Protein AF-A0A1V9FPE6-F1 (afdb_monomer_lite)

Secondary structure (DSSP, 8-state):
-HHHHHHHHTTGGGGTS-TTTHHHHHHHHHHHHHHHH---HHHHHHHHHHHHHTSSSP---SHHHHHHHHHHGGGGGSHHHHHHHHHHHHHHHHSS----HHHHHHHHHHHHHT---HHHHHHHHS-------

Radius of gyration: 18.11 Å; chains: 1; bounding box: 48×35×45 Å

Structure (mmCIF, N/CA/C/O backbone):
data_AF-A0A1V9FPE6-F1
#
_entry.id   AF-A0A1V9FPE6-F1
#
loop_
_atom_site.group_PDB
_atom_site.id
_atom_site.type_symbol
_atom_site.label_atom_id
_atom_site.label_alt_id
_atom_site.label_comp_id
_atom_site.label_asym_id
_atom_site.label_entity_id
_atom_site.label_seq_id
_atom_site.pdbx_PDB_ins_code
_atom_site.Cartn_x
_atom_site.Cartn_y
_atom_site.Cartn_z
_atom_site.occupancy
_atom_site.B_iso_or_equiv
_atom_site.auth_seq_id
_atom_site.auth_comp_id
_atom_site.auth_asym_id
_atom_site.auth_atom_id
_atom_site.pdbx_PDB_model_num
ATOM 1 N N . MET A 1 1 ? -15.179 -2.526 4.597 1.00 80.44 1 MET A N 1
ATOM 2 C CA . MET A 1 1 ? -15.041 -1.153 4.047 1.00 80.44 1 MET A CA 1
ATOM 3 C C . MET A 1 1 ? -13.571 -0.741 4.001 1.00 80.44 1 MET A C 1
ATOM 5 O O . MET A 1 1 ? -13.156 -0.101 3.042 1.00 80.44 1 MET A O 1
ATOM 9 N N . GLU A 1 2 ? -12.811 -1.167 5.003 1.00 89.69 2 GLU A N 1
ATOM 10 C CA . GLU A 1 2 ? -11.354 -1.155 5.179 1.00 89.69 2 GLU A CA 1
ATOM 11 C C . GLU A 1 2 ? -10.552 -1.155 3.867 1.00 89.69 2 GLU A C 1
ATOM 13 O O . GLU A 1 2 ? -9.881 -0.171 3.566 1.00 89.69 2 GLU A O 1
ATOM 18 N N . ILE A 1 3 ? -10.693 -2.201 3.036 1.00 91.81 3 ILE A N 1
ATOM 19 C CA . ILE A 1 3 ? -9.919 -2.352 1.787 1.00 91.81 3 ILE A CA 1
ATOM 20 C C . ILE A 1 3 ? -10.118 -1.170 0.838 1.00 91.81 3 ILE A C 1
ATOM 22 O O . ILE A 1 3 ? -9.166 -0.722 0.206 1.00 91.81 3 ILE A O 1
ATOM 26 N N . PHE A 1 4 ? -11.343 -0.653 0.718 1.00 94.44 4 PHE A N 1
ATOM 27 C CA . PHE A 1 4 ? -11.591 0.484 -0.164 1.00 94.44 4 PHE A CA 1
ATOM 28 C C . PHE A 1 4 ? -10.839 1.710 0.333 1.00 94.44 4 PHE A C 1
ATOM 30 O O . PHE A 1 4 ? -10.182 2.373 -0.460 1.00 94.44 4 PHE A O 1
ATOM 37 N N . ILE A 1 5 ? -10.900 1.988 1.636 1.00 94.75 5 ILE A N 1
ATOM 38 C CA . ILE A 1 5 ? -10.205 3.133 2.222 1.00 94.75 5 ILE A CA 1
ATOM 39 C C . ILE A 1 5 ? -8.693 2.964 2.041 1.00 94.75 5 ILE A C 1
ATOM 41 O O . ILE A 1 5 ? -8.049 3.873 1.526 1.00 94.75 5 ILE A O 1
ATOM 45 N N . ALA A 1 6 ? -8.140 1.789 2.347 1.00 95.69 6 ALA A N 1
ATOM 46 C CA . ALA A 1 6 ? -6.729 1.500 2.104 1.00 95.69 6 ALA A CA 1
ATOM 47 C C . ALA A 1 6 ? -6.341 1.738 0.632 1.00 95.69 6 ALA A C 1
ATOM 49 O O . ALA A 1 6 ? -5.379 2.451 0.356 1.00 95.69 6 ALA A O 1
ATOM 50 N N . ALA A 1 7 ? -7.143 1.252 -0.321 1.00 94.38 7 ALA A N 1
ATOM 51 C CA . ALA A 1 7 ? -6.906 1.454 -1.750 1.00 94.38 7 ALA A CA 1
ATOM 52 C C . ALA A 1 7 ? -6.915 2.935 -2.162 1.00 94.38 7 ALA A C 1
ATOM 54 O O . ALA A 1 7 ? -6.090 3.340 -2.978 1.00 94.38 7 ALA A O 1
ATOM 55 N N . TRP A 1 8 ? -7.795 3.758 -1.584 1.00 94.75 8 TRP A N 1
ATOM 56 C CA . TRP A 1 8 ? -7.814 5.203 -1.840 1.00 94.75 8 TRP A CA 1
ATOM 57 C C . TRP A 1 8 ? -6.568 5.919 -1.309 1.00 94.75 8 TRP A C 1
ATOM 59 O O . TRP A 1 8 ? -6.139 6.897 -1.919 1.00 94.75 8 TRP A O 1
ATOM 69 N N . PHE A 1 9 ? -6.007 5.465 -0.183 1.00 95.50 9 PHE A N 1
ATOM 70 C CA . PHE A 1 9 ? -4.965 6.203 0.534 1.00 95.50 9 PHE A CA 1
ATOM 71 C C . PHE A 1 9 ? -3.538 5.675 0.350 1.00 95.50 9 PHE A C 1
ATOM 73 O O . PHE A 1 9 ? -2.616 6.467 0.550 1.00 95.50 9 PHE A O 1
ATOM 80 N N . HIS A 1 10 ? -3.329 4.416 -0.055 1.00 93.81 10 HIS A N 1
ATOM 81 C CA . HIS A 1 10 ? -1.996 3.792 -0.041 1.00 93.81 10 HIS A CA 1
ATOM 82 C C . HIS A 1 10 ? -0.918 4.583 -0.808 1.00 93.81 10 HIS A C 1
ATOM 84 O O . HIS A 1 10 ? 0.174 4.788 -0.286 1.00 93.81 10 HIS A O 1
ATOM 90 N N . ASP A 1 11 ? -1.264 5.143 -1.972 1.00 93.69 11 ASP A N 1
ATOM 91 C CA . ASP A 1 11 ? -0.347 5.928 -2.811 1.00 93.69 11 ASP A CA 1
ATOM 92 C C . ASP A 1 11 ? -0.365 7.442 -2.535 1.00 93.69 11 ASP A C 1
ATOM 94 O O . ASP A 1 11 ? 0.433 8.198 -3.093 1.00 93.69 11 ASP A O 1
ATOM 98 N N . THR A 1 12 ? -1.252 7.940 -1.668 1.00 94.88 12 THR A N 1
ATOM 99 C CA . THR A 1 12 ? -1.401 9.397 -1.458 1.00 94.88 12 THR A CA 1
ATOM 100 C C . THR A 1 12 ? -0.147 10.056 -0.883 1.00 94.88 12 THR A C 1
ATOM 102 O O . THR A 1 12 ? 0.092 11.245 -1.111 1.00 94.88 12 THR A O 1
ATOM 105 N N . GLY A 1 13 ? 0.699 9.290 -0.191 1.00 92.69 13 GLY A N 1
ATOM 106 C CA . GLY A 1 13 ? 1.952 9.792 0.355 1.00 92.69 13 GLY A CA 1
ATOM 107 C C . GLY A 1 13 ? 3.006 10.158 -0.690 1.00 92.69 13 GLY A C 1
ATOM 108 O O . GLY A 1 13 ? 3.898 10.942 -0.367 1.00 92.69 13 GLY A O 1
ATOM 109 N N . TYR A 1 14 ? 2.885 9.709 -1.948 1.00 93.38 14 TYR A N 1
ATOM 110 C CA . TYR A 1 14 ? 3.795 10.118 -3.031 1.00 93.38 14 TYR A CA 1
ATOM 111 C C . TYR A 1 14 ? 3.782 11.630 -3.281 1.00 93.38 14 TYR A C 1
ATOM 113 O O . TYR A 1 14 ? 4.744 12.184 -3.807 1.00 93.38 14 TYR A O 1
ATOM 121 N N . LEU A 1 15 ? 2.703 12.314 -2.888 1.00 92.38 15 LEU A N 1
ATOM 122 C CA . LEU A 1 15 ? 2.591 13.767 -3.001 1.00 92.38 15 LEU A CA 1
ATOM 123 C C . LEU A 1 15 ? 3.524 14.517 -2.038 1.00 92.38 15 LEU A C 1
ATOM 125 O O . LEU A 1 15 ? 3.807 15.693 -2.259 1.00 92.38 15 LEU A O 1
ATOM 129 N N . PHE A 1 16 ? 3.983 13.862 -0.968 1.00 92.38 16 PHE A N 1
ATOM 130 C CA . PHE A 1 16 ? 4.683 14.519 0.139 1.00 92.38 16 PHE A CA 1
ATOM 131 C C . PHE A 1 16 ? 5.981 13.822 0.561 1.00 92.38 16 PHE A C 1
ATOM 133 O O . PHE A 1 16 ? 6.776 14.424 1.280 1.00 92.38 16 PHE A O 1
ATOM 140 N N . ALA A 1 17 ? 6.203 12.578 0.137 1.00 91.62 17 ALA A N 1
ATOM 141 C CA . ALA A 1 17 ? 7.349 11.769 0.522 1.00 91.62 17 ALA A CA 1
ATOM 142 C C . ALA A 1 17 ? 7.954 11.030 -0.679 1.00 91.62 17 ALA A C 1
ATOM 144 O O . ALA A 1 17 ? 7.336 10.868 -1.732 1.00 91.62 17 ALA A O 1
ATOM 145 N N . GLY A 1 18 ? 9.201 10.584 -0.518 1.00 87.88 18 GLY A N 1
ATOM 146 C CA . GLY A 1 18 ? 9.882 9.768 -1.518 1.00 87.88 18 GLY A CA 1
ATOM 147 C C . GLY A 1 18 ? 9.349 8.333 -1.570 1.00 87.88 18 GLY A C 1
ATOM 148 O O . GLY A 1 18 ? 8.645 7.872 -0.674 1.00 87.88 18 GLY A O 1
ATOM 149 N N . ARG A 1 1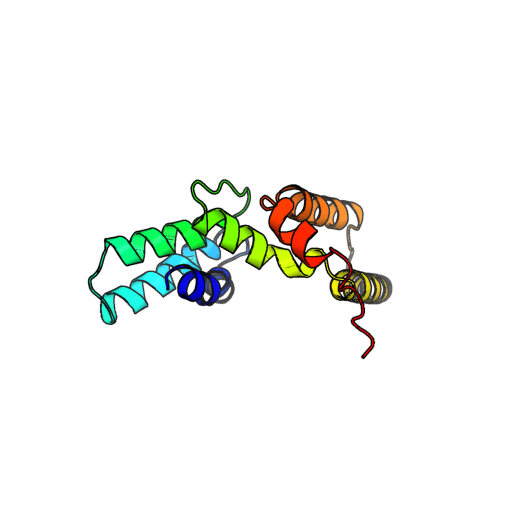9 ? 9.778 7.582 -2.591 1.00 82.31 19 ARG A N 1
ATOM 150 C CA . ARG A 1 19 ? 9.361 6.190 -2.856 1.00 82.31 19 ARG A CA 1
ATOM 151 C C . ARG A 1 19 ? 9.454 5.236 -1.656 1.00 82.31 19 ARG A C 1
ATOM 153 O O . ARG A 1 19 ? 8.743 4.250 -1.636 1.00 82.31 19 ARG A O 1
ATOM 160 N N . TYR A 1 20 ? 10.317 5.473 -0.675 1.00 84.81 20 TYR A N 1
ATOM 161 C CA . TYR A 1 20 ? 10.478 4.553 0.462 1.00 84.81 20 TYR A CA 1
ATOM 162 C C . TYR A 1 20 ? 9.600 4.879 1.675 1.00 84.81 20 TYR A C 1
ATOM 164 O O . TYR A 1 20 ? 9.552 4.078 2.608 1.00 84.81 20 TYR A O 1
ATOM 172 N N . GLU A 1 21 ? 8.967 6.051 1.690 1.00 90.31 21 GLU A N 1
ATOM 173 C CA . GLU A 1 21 ? 8.215 6.569 2.841 1.00 90.31 21 GLU A CA 1
ATOM 174 C C . GLU A 1 21 ? 6.773 6.953 2.479 1.00 90.31 21 GLU A C 1
ATOM 176 O O . GLU A 1 21 ? 6.026 7.446 3.324 1.00 90.31 21 GLU A O 1
ATOM 181 N N . HIS A 1 22 ? 6.369 6.748 1.224 1.00 92.50 22 HIS A N 1
ATOM 182 C CA . HIS A 1 22 ? 5.049 7.145 0.750 1.00 92.50 22 HIS A CA 1
ATOM 183 C C . HIS A 1 22 ? 3.924 6.351 1.424 1.00 92.50 22 HIS A C 1
ATOM 185 O O . HIS A 1 22 ? 2.888 6.936 1.714 1.00 92.50 22 HIS A O 1
ATOM 191 N N . GLU A 1 23 ? 4.127 5.082 1.773 1.00 93.19 23 GLU A N 1
ATOM 192 C CA . GLU A 1 23 ? 3.114 4.297 2.480 1.00 93.19 23 GLU A CA 1
ATOM 193 C C . GLU A 1 23 ? 2.917 4.822 3.909 1.00 93.19 23 GLU A C 1
ATOM 195 O O . GLU A 1 23 ? 1.784 5.075 4.317 1.00 93.19 23 GLU A O 1
ATOM 200 N N . GLN A 1 24 ? 4.011 5.106 4.638 1.00 95.25 24 GLN A N 1
ATOM 201 C CA . GLN A 1 24 ? 3.940 5.772 5.950 1.00 95.25 24 GLN A CA 1
ATOM 202 C C . GLN A 1 24 ? 3.185 7.092 5.848 1.00 95.25 24 GLN A C 1
ATOM 204 O O . GLN A 1 24 ? 2.310 7.391 6.660 1.00 95.25 24 GLN A O 1
ATOM 209 N N . LYS A 1 25 ? 3.508 7.887 4.826 1.00 96.12 25 LYS A N 1
ATOM 210 C CA . LYS A 1 25 ? 2.887 9.191 4.663 1.00 96.12 25 LYS A CA 1
ATOM 211 C C . LYS A 1 25 ? 1.410 9.086 4.275 1.00 96.12 25 LYS A C 1
ATOM 213 O O . LYS A 1 25 ? 0.610 9.901 4.729 1.00 96.12 25 LYS A O 1
ATOM 218 N N . GLY A 1 26 ? 1.037 8.072 3.496 1.00 96.00 26 GLY A N 1
ATOM 219 C CA . GLY A 1 26 ? -0.353 7.739 3.187 1.00 96.00 26 GLY A CA 1
ATOM 220 C C . GLY A 1 26 ? -1.148 7.363 4.439 1.00 96.00 26 GLY A C 1
ATOM 221 O O . GLY A 1 26 ? -2.259 7.862 4.627 1.00 96.00 26 GLY A O 1
ATOM 222 N N . VAL A 1 27 ? -0.555 6.574 5.342 1.00 96.81 27 VAL A N 1
ATOM 223 C CA . VAL A 1 27 ? -1.140 6.257 6.657 1.00 96.81 27 VAL A CA 1
ATOM 224 C C . VAL A 1 27 ? -1.360 7.519 7.483 1.00 96.81 27 VAL A C 1
ATOM 226 O O . VAL A 1 27 ? -2.457 7.708 8.001 1.00 96.81 27 VAL A O 1
ATOM 229 N N . GLU A 1 28 ? -0.367 8.407 7.587 1.00 96.31 28 GLU A N 1
ATOM 230 C CA . GLU A 1 28 ? -0.509 9.661 8.342 1.00 96.31 28 GLU A CA 1
ATOM 231 C C . GLU A 1 28 ? -1.706 10.486 7.844 1.00 96.31 28 GLU A C 1
ATOM 233 O O . GLU A 1 28 ? -2.557 10.897 8.636 1.00 96.31 28 GLU A O 1
ATOM 238 N N . ILE A 1 29 ? -1.816 10.666 6.523 1.00 95.69 29 ILE A N 1
ATOM 239 C CA . ILE A 1 29 ? -2.914 11.407 5.884 1.00 95.69 29 ILE A CA 1
ATOM 240 C C . ILE A 1 29 ? -4.264 10.730 6.162 1.00 95.69 29 ILE A C 1
ATOM 242 O O . ILE A 1 29 ? -5.241 11.399 6.513 1.00 95.69 29 ILE A O 1
ATOM 246 N N . MET A 1 30 ? -4.319 9.404 6.024 1.00 96.31 30 MET A N 1
ATOM 247 C CA . MET A 1 30 ? -5.512 8.602 6.281 1.00 96.31 30 MET A CA 1
ATOM 248 C C . MET A 1 30 ? -5.966 8.733 7.741 1.00 96.31 30 MET A C 1
ATOM 250 O O . MET A 1 30 ? -7.133 9.052 7.985 1.00 96.31 30 MET A O 1
ATOM 254 N N . ARG A 1 31 ? -5.052 8.578 8.711 1.00 95.62 31 ARG A N 1
ATOM 255 C CA . ARG A 1 31 ? -5.356 8.691 10.147 1.00 95.62 31 ARG A CA 1
ATOM 256 C C . ARG A 1 31 ? -5.873 10.079 10.500 1.00 95.62 31 ARG A C 1
ATOM 258 O O . ARG A 1 31 ? -6.891 10.197 11.179 1.00 95.62 31 ARG A O 1
ATOM 265 N N . GLU A 1 32 ? -5.214 11.136 10.024 1.00 94.62 32 GLU A N 1
ATOM 266 C CA . GLU A 1 32 ? -5.635 12.518 10.285 1.00 94.62 32 GLU A CA 1
ATOM 267 C C . GLU A 1 32 ? -7.058 12.816 9.796 1.00 94.62 32 GLU A C 1
ATOM 269 O O . GLU A 1 32 ? -7.772 13.621 10.407 1.00 94.62 32 GLU A O 1
ATOM 274 N N . LEU A 1 33 ? -7.471 12.194 8.690 1.00 94.31 33 LEU A N 1
ATOM 275 C CA . LEU A 1 33 ? -8.806 12.345 8.126 1.00 94.31 33 LEU A CA 1
ATOM 276 C C . LEU A 1 33 ? -9.827 11.465 8.852 1.00 94.31 33 LEU A C 1
ATOM 278 O O . LEU A 1 33 ? -10.882 11.966 9.250 1.00 94.31 33 LEU A O 1
ATOM 282 N N . LEU A 1 34 ? -9.519 10.185 9.072 1.00 93.31 34 LEU A N 1
ATOM 283 C CA . LEU A 1 34 ? -10.449 9.260 9.712 1.00 93.31 34 LEU A CA 1
ATOM 284 C C . LEU A 1 34 ? -10.722 9.631 11.162 1.00 93.31 34 LEU A C 1
ATOM 286 O O . LEU A 1 34 ? -11.889 9.645 11.514 1.00 93.31 34 LEU A O 1
ATOM 290 N N . ILE A 1 35 ? -9.730 10.055 11.955 1.00 93.81 35 ILE A N 1
ATOM 291 C CA . ILE A 1 35 ? -9.938 10.489 13.354 1.00 93.81 35 ILE A CA 1
ATOM 292 C C . ILE A 1 35 ? -10.985 11.618 13.463 1.00 93.81 35 ILE A C 1
ATOM 294 O O . ILE A 1 35 ? -11.684 11.747 14.473 1.00 93.81 35 ILE A O 1
ATOM 298 N N . LYS A 1 36 ? -11.106 12.459 12.426 1.00 92.62 36 LYS A N 1
ATOM 299 C CA . LYS A 1 36 ? -12.095 13.550 12.369 1.00 92.62 36 LYS A CA 1
ATOM 300 C C . LYS A 1 36 ? -13.494 13.059 11.988 1.00 92.62 36 LYS A C 1
ATOM 302 O O . LYS A 1 36 ? -14.470 13.698 12.375 1.00 92.62 36 LYS A O 1
ATOM 307 N N . LEU A 1 37 ? -13.595 11.965 11.233 1.00 91.56 37 LEU A N 1
ATOM 308 C CA . LEU A 1 37 ? -14.857 11.397 10.745 1.00 91.56 37 LEU A CA 1
ATOM 309 C C . LEU A 1 37 ? -15.416 10.315 11.676 1.00 91.56 37 LEU A C 1
ATOM 311 O O . LEU A 1 37 ? -16.621 10.247 11.902 1.00 91.56 37 LEU A O 1
ATOM 315 N N . THR A 1 38 ? -14.536 9.478 12.211 1.0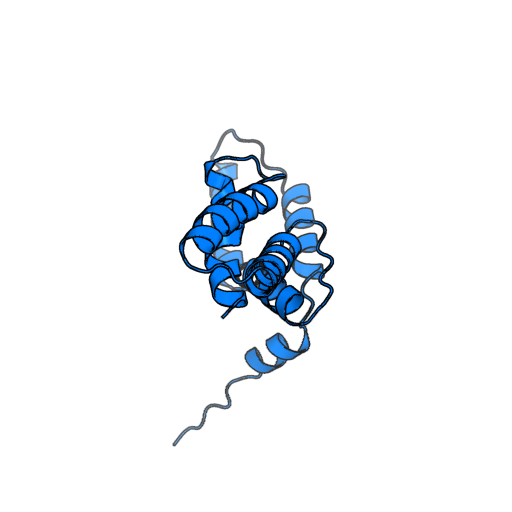0 84.19 38 THR A N 1
ATOM 316 C CA . THR A 1 38 ? -14.817 8.345 13.084 1.00 84.19 38 THR A CA 1
ATOM 317 C C . THR A 1 38 ? -13.781 8.299 14.207 1.00 84.19 38 THR A C 1
ATOM 319 O O . THR A 1 38 ? -12.612 8.618 14.020 1.00 84.19 38 THR A O 1
ATOM 322 N N . ARG A 1 39 ? -14.208 7.925 15.412 1.00 84.00 39 ARG A N 1
ATOM 323 C CA . ARG A 1 39 ? -13.310 7.723 16.565 1.00 84.00 39 ARG A CA 1
ATOM 324 C C . ARG A 1 39 ? -13.072 6.242 16.853 1.00 84.00 39 ARG A C 1
ATOM 326 O O . ARG A 1 39 ? -12.678 5.893 17.960 1.00 84.00 39 ARG A O 1
ATOM 333 N N . ASP A 1 40 ? -13.360 5.394 15.874 1.00 93.25 40 ASP A N 1
ATOM 334 C CA . ASP A 1 40 ? -13.119 3.961 15.942 1.00 93.25 40 ASP A CA 1
ATOM 335 C C . ASP A 1 40 ? -11.638 3.677 15.671 1.00 93.25 40 ASP A C 1
ATOM 337 O O . ASP A 1 40 ? -11.184 3.730 14.528 1.00 93.25 40 ASP A O 1
ATOM 341 N N . SER A 1 41 ? -10.873 3.451 16.739 1.00 92.44 41 SER A N 1
ATOM 342 C CA . SER A 1 41 ? -9.441 3.172 16.642 1.00 92.44 41 SER A CA 1
ATOM 343 C C . SER A 1 41 ? -9.150 1.810 16.025 1.00 92.44 41 SER A C 1
ATOM 345 O O . SER A 1 41 ? -8.173 1.697 15.297 1.00 92.44 41 SER A O 1
ATOM 347 N N . GLU A 1 42 ? -9.998 0.806 16.267 1.00 94.12 42 GLU A N 1
ATOM 348 C CA . GLU A 1 42 ? -9.783 -0.549 15.746 1.00 94.12 42 GLU A CA 1
ATOM 349 C C . GLU A 1 42 ? -9.872 -0.550 14.218 1.00 94.12 42 GLU A C 1
ATOM 351 O O . GLU A 1 42 ? -8.987 -1.074 13.544 1.00 94.12 42 GLU A O 1
ATOM 356 N N . LEU A 1 43 ? -10.879 0.139 13.669 1.00 93.50 43 LEU A N 1
ATOM 357 C CA . LEU A 1 43 ? -11.023 0.309 12.224 1.00 93.50 43 LEU A CA 1
ATOM 358 C C . LEU A 1 43 ? -9.825 1.040 11.599 1.00 93.50 43 LEU A C 1
ATOM 360 O O . LEU A 1 43 ? -9.372 0.686 10.512 1.00 93.50 43 LEU A O 1
ATOM 364 N N . ILE A 1 44 ? -9.341 2.100 12.251 1.00 95.31 44 ILE A N 1
ATOM 365 C CA . ILE A 1 44 ? -8.223 2.900 11.734 1.00 95.31 44 ILE A CA 1
ATOM 366 C C . ILE A 1 44 ? -6.939 2.068 11.708 1.00 95.31 44 ILE A C 1
ATOM 368 O O . ILE A 1 44 ? -6.208 2.125 10.719 1.00 95.31 44 ILE A O 1
ATOM 372 N N . ASP A 1 45 ? -6.688 1.295 12.762 1.00 95.44 45 ASP A N 1
ATOM 373 C CA . ASP A 1 45 ? -5.502 0.450 12.867 1.00 95.44 45 ASP A CA 1
ATOM 374 C C . ASP A 1 45 ? -5.542 -0.689 11.824 1.00 95.44 45 ASP A C 1
ATOM 376 O O . ASP A 1 45 ? -4.540 -0.947 11.163 1.00 95.44 45 ASP A O 1
ATOM 380 N N . GLU A 1 46 ? -6.712 -1.284 11.558 1.00 95.19 46 GLU A N 1
ATOM 381 C CA . GLU A 1 46 ? -6.871 -2.298 10.500 1.00 95.19 46 GLU A CA 1
ATOM 382 C C . GLU A 1 46 ? -6.614 -1.729 9.087 1.00 95.19 46 GLU A C 1
ATOM 384 O O . GLU A 1 46 ? -6.000 -2.382 8.237 1.00 95.19 46 GLU A O 1
ATOM 389 N N . ILE A 1 47 ? -7.044 -0.490 8.821 1.00 96.06 47 ILE A N 1
ATOM 390 C CA . ILE A 1 47 ? -6.777 0.197 7.544 1.00 96.06 47 ILE A CA 1
ATOM 391 C C . ILE A 1 47 ? -5.295 0.558 7.417 1.00 96.06 47 ILE A C 1
ATOM 393 O O . ILE A 1 47 ? -4.730 0.437 6.327 1.00 96.06 47 ILE A O 1
ATOM 397 N N . GLU A 1 48 ? -4.666 1.003 8.505 1.00 96.31 48 GLU A N 1
ATOM 398 C CA . GLU A 1 48 ? -3.228 1.263 8.551 1.00 96.31 48 GLU A CA 1
ATOM 399 C C . GLU A 1 48 ? -2.431 0.006 8.212 1.00 96.31 48 GLU A C 1
ATOM 401 O O . GLU A 1 48 ? -1.586 0.065 7.318 1.00 96.31 48 GLU A O 1
ATOM 406 N N . ASP A 1 49 ? -2.741 -1.127 8.844 1.00 96.00 49 ASP A N 1
ATOM 407 C CA . ASP A 1 49 ? -2.082 -2.404 8.562 1.00 96.00 49 ASP A CA 1
ATOM 408 C C . ASP A 1 49 ? -2.233 -2.795 7.081 1.00 96.00 49 ASP A C 1
ATOM 410 O O . ASP A 1 49 ? -1.258 -3.202 6.443 1.00 96.00 49 ASP A O 1
ATOM 414 N N . CYS A 1 50 ? -3.412 -2.578 6.485 1.00 95.75 50 CYS A N 1
ATOM 415 C CA . CYS A 1 50 ? -3.637 -2.816 5.056 1.00 95.75 50 CYS A CA 1
ATOM 416 C C . CYS A 1 50 ? -2.766 -1.928 4.152 1.00 95.75 50 CYS A C 1
ATOM 418 O O . CYS A 1 50 ? -2.198 -2.423 3.180 1.00 95.75 50 CYS A O 1
ATOM 420 N N . ILE A 1 51 ? -2.653 -0.627 4.440 1.00 95.75 51 ILE A N 1
ATOM 421 C CA . ILE A 1 51 ? -1.795 0.282 3.660 1.00 95.75 51 ILE A CA 1
ATOM 422 C C . ILE A 1 51 ? -0.326 -0.108 3.838 1.00 95.75 51 ILE A C 1
ATOM 424 O O . ILE A 1 51 ? 0.429 -0.195 2.877 1.00 95.75 51 ILE A O 1
ATOM 428 N N . MET A 1 52 ? 0.087 -0.388 5.069 1.00 95.31 52 MET A N 1
ATOM 429 C CA . MET A 1 52 ? 1.463 -0.760 5.375 1.00 95.31 52 MET A CA 1
ATOM 430 C C . MET A 1 52 ? 1.869 -2.090 4.739 1.00 95.31 52 MET A C 1
ATOM 432 O O . MET A 1 52 ? 3.044 -2.266 4.413 1.00 95.31 52 MET A O 1
ATOM 436 N N . ALA A 1 53 ? 0.924 -3.002 4.510 1.00 92.88 53 ALA A N 1
ATOM 437 C CA . ALA A 1 53 ? 1.178 -4.259 3.818 1.00 92.88 53 ALA A CA 1
ATOM 438 C C . ALA A 1 53 ? 1.598 -4.075 2.349 1.00 92.88 53 ALA A C 1
ATOM 440 O O . ALA A 1 53 ? 2.312 -4.933 1.826 1.00 92.88 53 ALA A O 1
ATOM 441 N N . THR A 1 54 ? 1.228 -2.966 1.687 1.00 90.44 54 THR A N 1
ATOM 442 C CA . THR A 1 54 ? 1.652 -2.698 0.299 1.00 90.44 54 THR A CA 1
ATOM 443 C C . THR A 1 54 ? 3.119 -2.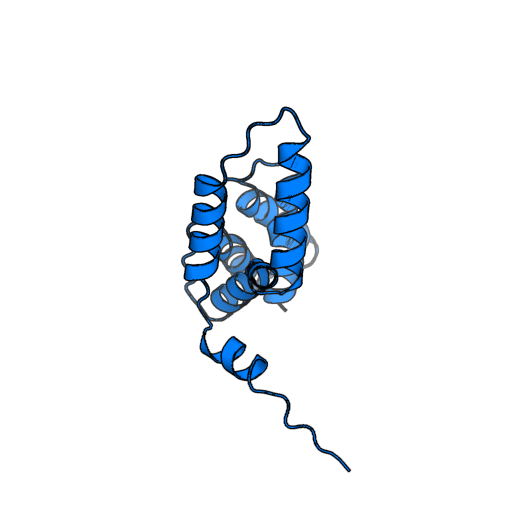278 0.204 1.00 90.44 54 THR A C 1
ATOM 445 O O . THR A 1 54 ? 3.704 -2.352 -0.879 1.00 90.44 54 THR A O 1
ATOM 448 N N . LYS A 1 55 ? 3.738 -1.897 1.331 1.00 90.25 55 LYS A N 1
ATOM 449 C CA . LYS A 1 55 ? 5.142 -1.493 1.391 1.00 90.25 55 LYS A CA 1
ATOM 450 C C . LYS A 1 55 ? 6.081 -2.652 1.069 1.00 90.25 55 LYS A C 1
ATOM 452 O O . LYS A 1 55 ? 5.958 -3.753 1.597 1.00 90.25 55 LYS A O 1
ATOM 457 N N . MET A 1 56 ? 7.098 -2.373 0.257 1.00 84.19 56 MET A N 1
ATOM 458 C CA . MET A 1 56 ? 8.134 -3.351 -0.085 1.00 84.19 56 MET A CA 1
ATOM 459 C C . MET A 1 56 ? 9.222 -3.448 1.004 1.00 84.19 56 MET A C 1
ATOM 461 O O . MET A 1 56 ? 9.734 -2.409 1.437 1.00 84.19 56 MET A O 1
ATOM 465 N N . PRO A 1 57 ? 9.678 -4.659 1.385 1.00 85.56 57 PRO A N 1
ATOM 466 C CA . PRO A 1 57 ? 9.182 -5.979 0.970 1.00 85.56 57 PRO A CA 1
ATOM 467 C C . PRO A 1 57 ? 7.839 -6.334 1.632 1.00 85.56 57 PRO A C 1
ATOM 469 O O . PRO A 1 57 ? 7.676 -6.129 2.835 1.00 85.56 57 PRO A O 1
ATOM 472 N N . ARG A 1 58 ? 6.907 -6.908 0.858 1.00 83.25 58 ARG A N 1
ATOM 473 C CA . ARG A 1 58 ? 5.553 -7.225 1.339 1.00 83.25 58 ARG A CA 1
ATOM 474 C C . ARG A 1 58 ? 5.567 -8.416 2.294 1.00 83.25 58 ARG A C 1
ATOM 476 O O . ARG A 1 58 ? 6.184 -9.442 2.012 1.00 83.25 58 ARG A O 1
ATOM 483 N N . ASN A 1 59 ? 4.855 -8.294 3.410 1.00 83.94 59 ASN A N 1
ATOM 484 C CA . ASN A 1 59 ? 4.678 -9.375 4.383 1.00 83.94 59 ASN A CA 1
ATOM 485 C C . ASN A 1 59 ? 3.268 -9.330 4.998 1.00 83.94 59 ASN A C 1
ATOM 487 O O . ASN A 1 59 ? 3.139 -8.998 6.182 1.00 83.94 59 ASN A O 1
ATOM 491 N N . PRO A 1 60 ? 2.219 -9.604 4.201 1.00 88.44 60 PRO A N 1
ATOM 492 C CA . PRO A 1 60 ? 0.851 -9.542 4.684 1.00 88.44 60 PRO A CA 1
ATOM 493 C C . PRO A 1 60 ? 0.570 -10.660 5.690 1.00 88.44 60 PRO A C 1
ATOM 495 O O . PRO A 1 60 ? 1.056 -11.785 5.555 1.00 88.44 60 PRO A O 1
ATOM 498 N N . LYS A 1 61 ? -0.217 -10.342 6.713 1.00 89.62 61 LYS A N 1
ATOM 499 C CA . LYS A 1 61 ? -0.500 -11.215 7.861 1.00 89.62 61 LYS A CA 1
ATOM 500 C C . LYS A 1 61 ? -1.914 -11.782 7.855 1.00 89.62 61 LYS A C 1
ATOM 502 O O . LYS A 1 61 ? -2.201 -12.711 8.610 1.00 89.62 61 LYS A O 1
ATOM 507 N N . ASN A 1 62 ? -2.805 -11.213 7.049 1.00 88.81 62 ASN A N 1
ATOM 508 C CA . ASN A 1 62 ? -4.204 -11.609 6.966 1.00 88.81 62 ASN A CA 1
ATOM 509 C C . ASN A 1 62 ? -4.741 -11.485 5.529 1.00 88.81 62 ASN A C 1
ATOM 511 O O . ASN A 1 62 ? -4.079 -10.964 4.632 1.00 88.81 62 ASN A O 1
ATOM 515 N N . ILE A 1 63 ? -5.973 -11.955 5.319 1.00 89.44 63 ILE A N 1
ATOM 516 C CA . ILE A 1 63 ? -6.598 -11.990 3.992 1.00 89.44 63 ILE A CA 1
ATOM 517 C C . ILE A 1 63 ? -6.843 -10.596 3.394 1.00 89.44 63 ILE A C 1
ATOM 519 O O . ILE A 1 63 ? -6.803 -10.450 2.177 1.00 89.44 63 ILE A O 1
ATOM 523 N N . LEU A 1 64 ? -7.098 -9.568 4.210 1.00 90.56 64 LEU A N 1
ATOM 524 C CA . LEU A 1 64 ? -7.339 -8.206 3.719 1.00 90.56 64 LEU A CA 1
ATOM 525 C C . LEU A 1 64 ? -6.041 -7.594 3.186 1.00 90.56 64 LEU A C 1
ATOM 527 O O . LEU A 1 64 ? -6.029 -7.037 2.088 1.00 90.56 64 LEU A O 1
ATOM 531 N N . GLU A 1 65 ? -4.949 -7.780 3.928 1.00 92.06 65 GLU A N 1
ATOM 532 C CA . GLU A 1 65 ? -3.595 -7.398 3.529 1.00 92.06 65 GLU A CA 1
ATOM 533 C C . GLU A 1 65 ? -3.153 -8.142 2.252 1.00 92.06 65 GLU A C 1
ATOM 535 O O . GLU A 1 65 ? -2.571 -7.542 1.347 1.00 92.06 65 GLU A O 1
ATOM 540 N N . GLU A 1 66 ? -3.483 -9.432 2.115 1.00 88.81 66 GLU A N 1
ATOM 541 C CA . GLU A 1 66 ? -3.245 -10.177 0.870 1.00 88.81 66 GLU A CA 1
ATOM 542 C C . GLU A 1 66 ? -4.042 -9.598 -0.308 1.00 88.81 66 GLU A C 1
ATOM 544 O O . GLU A 1 66 ? -3.490 -9.414 -1.394 1.00 88.81 66 GLU A O 1
ATOM 549 N N . ILE A 1 67 ? -5.327 -9.276 -0.106 1.00 89.38 67 ILE A N 1
ATOM 550 C CA . ILE A 1 67 ? -6.190 -8.723 -1.159 1.00 89.38 67 ILE A CA 1
ATOM 551 C C . ILE A 1 67 ? -5.660 -7.375 -1.655 1.00 89.38 67 ILE A C 1
ATOM 553 O O . ILE A 1 67 ? -5.627 -7.158 -2.868 1.00 89.38 67 ILE A O 1
ATOM 557 N N . ILE A 1 68 ? -5.260 -6.468 -0.757 1.00 91.12 68 ILE A N 1
ATOM 558 C CA . ILE A 1 68 ? -4.778 -5.140 -1.162 1.00 91.12 68 ILE A CA 1
ATOM 559 C C . ILE A 1 68 ? -3.431 -5.225 -1.894 1.00 91.12 68 ILE A C 1
ATOM 561 O O . ILE A 1 68 ? -3.267 -4.562 -2.915 1.00 91.12 68 ILE A O 1
ATOM 565 N N . CYS A 1 69 ? -2.519 -6.108 -1.471 1.00 89.19 69 CYS A N 1
ATOM 566 C CA . CYS A 1 69 ? -1.256 -6.356 -2.180 1.00 89.19 69 CYS A CA 1
ATOM 567 C C . CYS A 1 69 ? -1.477 -6.894 -3.605 1.00 89.19 69 CYS A C 1
ATOM 569 O O . CYS A 1 69 ? -0.815 -6.480 -4.564 1.00 89.19 69 CYS A O 1
ATOM 571 N N . ASP A 1 70 ? -2.426 -7.819 -3.765 1.00 86.06 70 ASP A N 1
ATOM 572 C CA . ASP A 1 70 ? -2.781 -8.366 -5.077 1.00 86.06 70 ASP A CA 1
ATOM 573 C C . ASP A 1 70 ? -3.493 -7.316 -5.955 1.00 86.06 70 ASP A C 1
ATOM 575 O O . ASP A 1 70 ? -3.312 -7.303 -7.177 1.00 86.06 70 ASP A O 1
ATOM 579 N N . ALA A 1 71 ? -4.284 -6.421 -5.350 1.00 87.31 71 ALA A N 1
ATOM 580 C CA . ALA A 1 71 ? -4.950 -5.322 -6.046 1.00 87.31 71 ALA A CA 1
ATOM 581 C C . ALA A 1 71 ? -3.956 -4.256 -6.540 1.00 87.31 71 ALA A C 1
ATOM 583 O O . ALA A 1 71 ? -4.044 -3.850 -7.700 1.00 87.31 71 ALA A O 1
ATOM 584 N N . ASP A 1 72 ? -2.989 -3.867 -5.706 1.00 88.12 72 ASP A N 1
ATOM 585 C CA . ASP A 1 72 ? -1.897 -2.938 -6.035 1.00 88.12 72 ASP A CA 1
ATOM 586 C C . ASP A 1 72 ? -1.094 -3.430 -7.260 1.00 88.12 72 ASP A C 1
ATOM 588 O O . ASP A 1 72 ? -0.927 -2.744 -8.273 1.00 88.12 72 ASP A O 1
ATOM 592 N N . THR A 1 73 ? -0.721 -4.712 -7.257 1.00 84.50 73 THR A N 1
ATOM 593 C CA . THR A 1 73 ? 0.090 -5.322 -8.328 1.00 84.50 73 THR A CA 1
ATOM 594 C C . THR A 1 73 ? -0.706 -5.841 -9.530 1.00 84.50 73 THR A C 1
ATOM 596 O O . THR A 1 73 ? -0.124 -6.398 -10.470 1.00 84.50 73 THR A O 1
ATOM 599 N N . TYR A 1 74 ? -2.032 -5.661 -9.555 1.00 82.69 74 TYR A N 1
ATOM 600 C CA . TYR A 1 74 ? -2.910 -6.224 -10.588 1.00 82.69 74 TYR A CA 1
ATOM 601 C C . TYR A 1 74 ? -2.471 -5.850 -12.011 1.00 82.69 74 TYR A C 1
ATOM 603 O O . TYR A 1 74 ? -2.437 -6.704 -12.907 1.00 82.69 74 TYR A O 1
ATOM 611 N N . HIS A 1 75 ? -2.112 -4.580 -12.210 1.00 77.75 75 HIS A N 1
ATOM 612 C CA . HIS A 1 75 ? -1.810 -4.001 -13.515 1.00 77.75 75 HIS A CA 1
ATOM 613 C C . HIS A 1 75 ? -0.611 -4.673 -14.203 1.00 77.75 75 HIS A C 1
ATOM 615 O O . HIS A 1 75 ? -0.642 -4.845 -15.423 1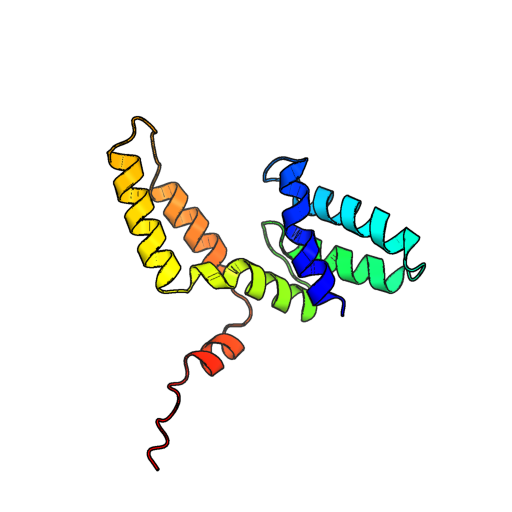.00 77.75 75 HIS A O 1
ATOM 621 N N . LEU A 1 76 ? 0.380 -5.145 -13.437 1.00 77.31 76 LEU A N 1
ATOM 622 C CA . LEU A 1 76 ? 1.600 -5.777 -13.951 1.00 77.31 76 LEU A CA 1
ATOM 623 C C . LEU A 1 76 ? 1.311 -7.032 -14.795 1.00 77.31 76 LEU A C 1
ATOM 625 O O . LEU A 1 76 ? 2.034 -7.350 -15.730 1.00 77.31 76 LEU A O 1
ATOM 629 N N . GLY A 1 77 ? 0.229 -7.760 -14.493 1.00 72.06 77 GLY A N 1
ATOM 630 C CA . GLY A 1 77 ? -0.139 -8.996 -15.200 1.00 72.06 77 GLY A CA 1
ATOM 631 C C . GLY A 1 77 ? -0.999 -8.802 -16.449 1.00 72.0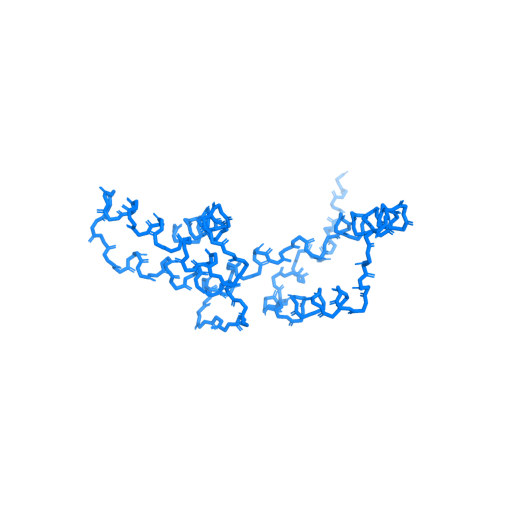6 77 GLY A C 1
ATOM 632 O O . GLY A 1 77 ? -1.534 -9.784 -16.961 1.00 72.06 77 GLY A O 1
ATOM 633 N N . THR A 1 78 ? -1.208 -7.565 -16.898 1.00 79.56 78 THR A N 1
ATOM 634 C CA . THR A 1 78 ? -2.120 -7.255 -18.007 1.00 79.56 78 THR A CA 1
ATOM 635 C C . THR A 1 78 ? -1.380 -7.112 -19.337 1.00 79.56 78 THR A C 1
ATOM 637 O O . THR A 1 78 ? -0.223 -6.698 -19.382 1.00 79.56 78 THR A O 1
ATOM 640 N N . GLU A 1 79 ? -2.067 -7.384 -20.454 1.00 80.75 79 GLU A N 1
ATOM 641 C CA . GLU A 1 79 ? -1.528 -7.096 -21.795 1.00 80.75 79 GLU A CA 1
ATOM 642 C C . GLU A 1 79 ? -1.170 -5.614 -21.958 1.00 80.75 79 GLU A C 1
ATOM 644 O O . GLU A 1 79 ? -0.204 -5.274 -22.638 1.00 80.75 79 GLU A O 1
ATOM 649 N N . HIS A 1 80 ? -1.917 -4.735 -21.284 1.00 83.00 80 HIS A N 1
ATOM 650 C CA . HIS A 1 80 ? -1.664 -3.303 -21.301 1.00 83.00 80 HIS A CA 1
ATOM 651 C C . HIS A 1 80 ? -0.290 -2.956 -20.721 1.00 83.00 80 HIS A C 1
ATOM 653 O O . HIS A 1 80 ? 0.439 -2.191 -21.341 1.00 83.00 80 HIS A O 1
ATOM 659 N N . PHE A 1 81 ? 0.114 -3.574 -19.604 1.00 82.19 81 PHE A N 1
ATOM 660 C CA . PHE A 1 81 ? 1.452 -3.371 -19.043 1.00 82.19 81 PHE A CA 1
ATOM 661 C C . PHE A 1 81 ? 2.549 -3.758 -20.042 1.00 82.19 81 PHE A C 1
ATOM 663 O O . PHE A 1 81 ? 3.459 -2.973 -20.281 1.00 82.19 81 PHE A O 1
ATOM 670 N N . ILE A 1 82 ? 2.409 -4.900 -20.725 1.00 81.38 82 ILE A N 1
ATOM 671 C CA . ILE A 1 82 ? 3.371 -5.344 -21.750 1.00 81.38 82 ILE A CA 1
ATOM 672 C C . ILE A 1 82 ? 3.491 -4.317 -22.887 1.00 81.38 82 ILE A C 1
ATOM 674 O O . ILE A 1 82 ? 4.596 -4.046 -23.362 1.00 81.38 82 ILE A O 1
ATOM 678 N N . ILE A 1 83 ? 2.368 -3.761 -23.344 1.00 85.81 83 ILE A N 1
ATOM 679 C CA . ILE A 1 83 ? 2.345 -2.757 -24.417 1.00 85.81 83 ILE A CA 1
ATOM 680 C C . ILE A 1 83 ? 3.014 -1.461 -23.947 1.00 85.81 83 ILE A C 1
ATOM 682 O O . ILE A 1 83 ? 3.927 -0.973 -24.614 1.00 85.81 83 ILE A O 1
ATOM 686 N N . THR A 1 84 ? 2.616 -0.940 -22.788 1.00 85.31 84 THR A N 1
ATOM 687 C CA . THR A 1 84 ? 3.132 0.323 -22.248 1.00 85.31 84 THR A CA 1
ATOM 688 C C . THR A 1 84 ? 4.621 0.227 -21.912 1.00 85.31 84 THR A C 1
ATOM 690 O O . THR A 1 84 ? 5.383 1.136 -22.229 1.00 85.31 84 THR A O 1
ATOM 693 N N . THR A 1 85 ? 5.089 -0.902 -21.367 1.00 84.75 85 THR A N 1
ATOM 694 C CA . THR A 1 85 ? 6.522 -1.141 -21.138 1.00 84.75 85 THR A CA 1
ATOM 695 C C . THR A 1 85 ? 7.316 -1.120 -22.445 1.00 84.75 85 THR A C 1
ATOM 697 O O . THR A 1 85 ? 8.404 -0.548 -22.482 1.00 84.75 85 THR A O 1
ATOM 700 N N . LYS A 1 86 ? 6.791 -1.697 -23.537 1.00 86.06 86 LYS A N 1
ATOM 701 C CA . LYS A 1 86 ? 7.461 -1.640 -24.849 1.00 86.06 86 LYS A CA 1
ATOM 702 C C . LYS A 1 86 ? 7.567 -0.209 -25.372 1.00 86.06 86 LYS A C 1
ATOM 704 O O . LYS A 1 86 ? 8.644 0.176 -25.813 1.00 86.06 86 LYS A O 1
ATOM 709 N N . GLN A 1 87 ? 6.488 0.568 -25.279 1.00 88.38 87 GLN A N 1
ATOM 710 C CA . GLN A 1 87 ? 6.475 1.978 -25.687 1.00 88.38 87 GLN A CA 1
ATOM 711 C C . GLN A 1 87 ? 7.492 2.793 -24.881 1.00 88.38 87 GLN A C 1
ATOM 713 O O . GLN A 1 87 ? 8.333 3.477 -25.457 1.00 88.38 87 GLN A O 1
ATOM 718 N N . PHE A 1 88 ? 7.518 2.616 -23.560 1.00 86.19 88 PHE A N 1
ATOM 719 C CA . PHE A 1 88 ? 8.498 3.261 -22.687 1.00 86.19 88 PHE A CA 1
ATOM 720 C C . PHE A 1 88 ? 9.952 2.880 -23.037 1.00 86.19 88 PHE A C 1
ATOM 722 O O . PHE A 1 88 ? 10.853 3.722 -23.041 1.00 86.19 88 PHE A O 1
ATOM 729 N N . MET A 1 89 ? 10.209 1.616 -23.391 1.00 84.81 89 MET A N 1
ATOM 730 C CA . MET A 1 89 ? 11.529 1.178 -23.868 1.00 84.81 89 MET A CA 1
ATOM 731 C C . MET A 1 89 ? 11.920 1.804 -25.216 1.00 84.81 89 MET A C 1
ATOM 733 O O . MET A 1 89 ? 13.106 1.971 -25.492 1.00 84.81 89 MET A O 1
ATOM 737 N N . GLU A 1 90 ? 10.961 2.113 -26.086 1.00 86.94 90 GLU A N 1
ATOM 738 C CA . GLU A 1 90 ? 11.221 2.832 -27.338 1.00 86.94 90 GLU A CA 1
ATOM 739 C C . GLU A 1 90 ? 11.514 4.314 -27.079 1.00 86.94 90 GLU A C 1
ATOM 741 O O . GLU A 1 90 ? 12.481 4.845 -27.625 1.00 86.94 90 GLU A O 1
ATOM 746 N N . GLU A 1 91 ? 10.761 4.955 -26.185 1.00 87.25 91 GLU A N 1
ATOM 747 C CA . GLU A 1 91 ? 10.967 6.351 -25.783 1.00 87.25 91 GLU A CA 1
ATOM 748 C C . GLU A 1 91 ? 12.330 6.567 -25.117 1.00 87.25 91 GLU A C 1
ATOM 750 O O . GLU A 1 91 ? 13.062 7.497 -25.460 1.00 87.25 91 GLU A O 1
ATOM 755 N N . THR A 1 92 ? 12.721 5.675 -24.205 1.00 84.00 92 THR A N 1
ATOM 756 C CA . THR A 1 92 ? 14.012 5.768 -23.508 1.00 84.00 92 THR A CA 1
ATOM 757 C C . THR A 1 92 ? 15.203 5.653 -24.456 1.00 84.00 92 THR A C 1
ATOM 759 O O . THR A 1 92 ? 16.171 6.384 -24.269 1.00 84.00 92 THR A O 1
ATOM 762 N N . LYS A 1 93 ? 15.122 4.835 -25.519 1.00 83.38 93 LYS A N 1
ATOM 763 C CA . LYS A 1 93 ? 16.166 4.745 -26.566 1.00 83.38 93 LYS A CA 1
ATOM 764 C C . LYS A 1 93 ? 16.348 6.042 -27.351 1.00 83.38 93 LYS A C 1
ATOM 766 O O . LYS A 1 93 ? 17.429 6.280 -27.883 1.00 83.38 93 LYS A O 1
ATOM 771 N N . LEU A 1 94 ? 15.285 6.834 -27.476 1.00 83.69 94 LEU A N 1
ATOM 772 C CA . LEU A 1 94 ? 15.306 8.132 -28.152 1.00 83.69 94 LEU A CA 1
ATOM 773 C C . LEU A 1 94 ? 15.753 9.260 -27.213 1.00 83.69 94 LEU A C 1
ATOM 775 O O . LEU A 1 94 ? 16.177 10.318 -27.676 1.00 83.69 94 LEU A O 1
ATOM 779 N N . SER A 1 95 ? 15.671 9.038 -25.902 1.00 77.62 95 SER A N 1
ATOM 780 C CA . SER A 1 95 ? 16.122 9.975 -24.879 1.00 77.62 95 SER A CA 1
ATOM 781 C C . SER A 1 95 ? 17.605 9.783 -24.538 1.00 77.62 95 SER A C 1
ATOM 783 O O . SER A 1 95 ? 18.154 8.691 -24.642 1.00 77.62 95 SER A O 1
ATOM 785 N N . SER A 1 96 ? 18.262 10.830 -24.043 1.00 76.25 96 SER A N 1
ATOM 786 C CA . SER A 1 96 ? 19.614 10.755 -23.468 1.00 76.25 96 SER A CA 1
ATOM 787 C C . SER A 1 96 ? 19.635 10.202 -22.033 1.00 76.25 96 SER A C 1
ATOM 789 O O . SER A 1 96 ? 20.659 10.280 -21.353 1.00 76.25 96 SER A O 1
ATOM 791 N N . VAL A 1 97 ? 18.513 9.658 -21.552 1.00 76.31 97 VAL A N 1
ATOM 792 C CA . VAL A 1 97 ? 18.387 9.085 -20.212 1.00 76.31 97 VAL A CA 1
ATOM 793 C C . VAL A 1 97 ? 18.865 7.637 -20.243 1.00 76.31 97 VAL A C 1
ATOM 795 O O . VAL A 1 97 ? 18.340 6.804 -20.978 1.00 76.31 97 VAL A O 1
ATOM 798 N N . SER A 1 98 ? 19.859 7.319 -19.416 1.00 72.62 98 SER A N 1
ATOM 799 C CA . SER A 1 98 ? 20.312 5.944 -19.223 1.00 72.62 98 SER A CA 1
ATOM 800 C C . SER A 1 98 ? 19.235 5.137 -18.497 1.00 72.62 98 SER A C 1
ATOM 802 O O . SER A 1 98 ? 18.943 5.403 -17.330 1.00 72.62 98 SER A O 1
ATOM 804 N N . PHE A 1 99 ? 18.666 4.145 -19.176 1.00 77.00 99 PHE A N 1
ATOM 805 C CA . PHE A 1 99 ? 17.717 3.201 -18.595 1.00 77.00 99 PHE A CA 1
ATOM 806 C C . PHE A 1 99 ? 18.366 1.824 -18.424 1.00 77.00 99 PHE A C 1
ATOM 808 O O . PHE A 1 99 ? 18.841 1.229 -19.392 1.00 77.00 99 PHE A O 1
ATOM 815 N N . ASP A 1 100 ? 18.369 1.312 -17.193 1.00 82.38 100 ASP A N 1
ATOM 816 C CA . ASP A 1 100 ? 18.837 -0.039 -16.887 1.00 82.38 100 ASP A CA 1
ATOM 817 C C . ASP A 1 100 ? 17.673 -1.033 -16.990 1.00 82.38 100 ASP A C 1
ATOM 819 O O . ASP A 1 100 ? 16.839 -1.166 -16.088 1.00 82.38 100 ASP A O 1
ATOM 823 N N . LYS A 1 101 ? 17.629 -1.739 -18.121 1.00 79.19 101 LYS A N 1
ATOM 824 C CA . LYS A 1 101 ? 16.619 -2.763 -18.388 1.00 79.19 101 LYS A CA 1
ATOM 825 C C . LYS A 1 101 ? 16.720 -3.941 -17.419 1.00 79.19 101 LYS A C 1
ATOM 827 O O . LYS A 1 101 ? 15.689 -4.488 -17.044 1.00 79.19 101 LYS A O 1
ATOM 832 N N . GLU A 1 102 ? 17.923 -4.339 -17.014 1.00 81.56 102 GLU A N 1
ATOM 833 C CA . GLU A 1 102 ? 18.106 -5.488 -16.124 1.00 81.56 102 GLU A CA 1
ATOM 834 C C . GLU A 1 102 ? 17.560 -5.174 -14.729 1.00 81.56 102 GLU A C 1
ATOM 836 O O . GLU A 1 102 ? 16.826 -5.977 -14.146 1.00 81.56 102 GLU A O 1
ATOM 841 N N . LEU A 1 103 ? 17.833 -3.967 -14.228 1.00 81.81 103 LEU A N 1
ATOM 842 C CA . LEU A 1 103 ? 17.265 -3.493 -12.970 1.00 81.81 103 LEU A CA 1
ATOM 843 C C . LEU A 1 103 ? 15.735 -3.396 -13.036 1.00 81.81 103 LEU A C 1
ATOM 845 O O . LEU A 1 103 ? 15.059 -3.822 -12.097 1.00 81.81 103 LEU A O 1
ATOM 849 N N . PHE A 1 104 ? 15.184 -2.868 -14.132 1.00 79.94 104 PHE A N 1
ATOM 850 C CA . PHE A 1 104 ? 13.736 -2.773 -14.326 1.00 79.94 104 PHE A CA 1
ATOM 851 C C . PHE A 1 104 ? 13.064 -4.149 -14.365 1.00 79.94 104 PHE A C 1
ATOM 853 O O . PHE A 1 104 ? 12.070 -4.373 -13.669 1.00 79.94 104 PHE A O 1
ATOM 860 N N . ASP A 1 105 ? 13.629 -5.089 -15.125 1.00 80.00 105 ASP A N 1
ATOM 861 C CA . ASP A 1 105 ? 13.118 -6.454 -15.229 1.00 80.00 105 ASP A CA 1
ATOM 862 C C . ASP A 1 105 ? 13.183 -7.153 -13.862 1.00 80.00 105 ASP A C 1
ATOM 864 O O . ASP A 1 105 ? 12.218 -7.794 -13.449 1.00 80.00 105 ASP A O 1
ATOM 868 N N . LYS A 1 106 ? 14.272 -6.965 -13.102 1.00 79.69 106 LYS A N 1
ATOM 869 C CA . LYS A 1 106 ? 14.427 -7.521 -11.750 1.00 79.69 106 LYS A CA 1
ATOM 870 C C . LYS A 1 106 ? 13.405 -6.953 -10.764 1.00 79.69 106 LYS A C 1
ATOM 872 O O . LYS A 1 106 ? 12.827 -7.712 -9.989 1.00 79.69 106 LYS A O 1
ATOM 877 N N . GLN A 1 107 ? 13.161 -5.641 -10.788 1.00 78.44 107 GLN A N 1
ATOM 878 C CA . GLN A 1 107 ? 12.149 -5.005 -9.934 1.00 78.44 107 GLN A CA 1
ATOM 879 C C . GLN A 1 107 ? 10.738 -5.480 -10.293 1.00 78.44 107 GLN A C 1
ATOM 881 O O . GLN A 1 107 ? 9.965 -5.837 -9.406 1.00 78.44 107 GLN A O 1
ATOM 886 N N . THR A 1 108 ? 10.431 -5.552 -11.588 1.00 77.19 108 THR A N 1
ATOM 887 C CA . THR A 1 108 ? 9.147 -6.044 -12.102 1.00 77.19 108 THR A CA 1
ATOM 888 C C . THR A 1 108 ? 8.918 -7.504 -11.715 1.00 77.19 108 THR A C 1
ATOM 890 O O . THR A 1 108 ? 7.840 -7.857 -11.239 1.00 77.19 108 THR A O 1
ATOM 893 N N . LEU A 1 109 ? 9.949 -8.347 -11.833 1.00 74.44 109 LEU A N 1
ATOM 894 C CA . LEU A 1 109 ? 9.897 -9.743 -11.407 1.00 74.44 109 LEU A CA 1
ATOM 895 C C . LEU A 1 109 ? 9.661 -9.864 -9.897 1.00 74.44 109 LEU A C 1
ATOM 897 O O . LEU A 1 109 ? 8.852 -10.686 -9.481 1.00 74.44 109 LEU A O 1
ATOM 901 N N . ASN A 1 110 ? 10.322 -9.037 -9.081 1.00 75.56 110 ASN A N 1
ATOM 902 C CA . ASN A 1 110 ? 10.132 -9.068 -7.631 1.00 75.56 110 ASN A CA 1
ATOM 903 C C . ASN A 1 110 ? 8.686 -8.718 -7.248 1.00 75.56 110 ASN A C 1
ATOM 905 O O . ASN A 1 110 ? 8.071 -9.424 -6.458 1.00 75.56 110 ASN A O 1
ATOM 909 N N . MET A 1 111 ? 8.104 -7.701 -7.892 1.00 72.81 111 MET A N 1
ATOM 910 C CA . MET A 1 111 ? 6.695 -7.344 -7.694 1.00 72.81 111 MET A CA 1
ATOM 911 C C . MET A 1 111 ? 5.727 -8.434 -8.187 1.00 72.81 111 MET A C 1
ATOM 913 O O . MET A 1 111 ? 4.664 -8.619 -7.605 1.00 72.81 111 MET A O 1
ATOM 917 N N . HIS A 1 112 ? 6.086 -9.181 -9.237 1.00 68.00 112 HIS A N 1
ATOM 918 C CA . HIS A 1 112 ? 5.277 -10.287 -9.759 1.00 68.00 112 HIS A CA 1
ATOM 919 C C . HIS A 1 112 ? 5.338 -11.568 -8.922 1.00 68.00 112 HIS A C 1
ATOM 921 O O . HIS A 1 112 ? 4.317 -12.240 -8.765 1.00 68.00 112 HIS A O 1
ATOM 927 N N . CYS A 1 113 ? 6.523 -11.944 -8.438 1.00 59.91 113 CYS A N 1
ATOM 928 C CA . CYS A 1 113 ? 6.730 -13.167 -7.658 1.00 59.91 113 CYS A CA 1
ATOM 929 C C . CYS A 1 113 ? 6.017 -13.119 -6.302 1.00 59.91 113 CYS A C 1
ATOM 931 O O . CYS A 1 113 ? 5.660 -14.166 -5.767 1.00 59.91 113 CYS A O 1
ATOM 933 N N . GLU A 1 114 ? 5.765 -11.916 -5.791 1.00 61.78 114 GLU A N 1
ATOM 934 C CA . GLU A 1 114 ? 5.040 -11.651 -4.549 1.00 61.78 114 GLU A CA 1
ATOM 935 C C . GLU A 1 114 ? 3.509 -11.623 -4.724 1.00 61.78 114 GLU A C 1
ATOM 937 O O . GLU A 1 114 ? 2.808 -11.221 -3.806 1.00 61.78 114 GLU A O 1
ATOM 942 N N . ARG A 1 115 ? 2.951 -12.057 -5.867 1.00 62.09 115 ARG A N 1
ATOM 943 C CA . ARG A 1 115 ? 1.494 -12.252 -6.001 1.00 62.09 115 ARG A CA 1
ATOM 944 C C . ARG A 1 115 ? 1.055 -13.472 -5.197 1.00 62.09 115 ARG A C 1
ATOM 946 O O . ARG A 1 115 ? 1.414 -14.610 -5.525 1.00 62.09 115 ARG A O 1
ATOM 953 N N . LEU A 1 116 ? 0.276 -13.235 -4.147 1.00 57.12 116 LEU A N 1
ATOM 954 C CA . LEU A 1 116 ? -0.024 -14.229 -3.117 1.00 57.12 116 LEU A CA 1
ATOM 955 C C . LEU A 1 116 ? -1.288 -15.030 -3.449 1.00 57.12 116 LEU A C 1
ATOM 957 O O . LEU A 1 116 ? -1.332 -16.237 -3.200 1.00 57.12 116 LEU A O 1
ATOM 961 N N . LEU A 1 117 ? -2.265 -14.438 -4.145 1.00 55.81 117 LEU A 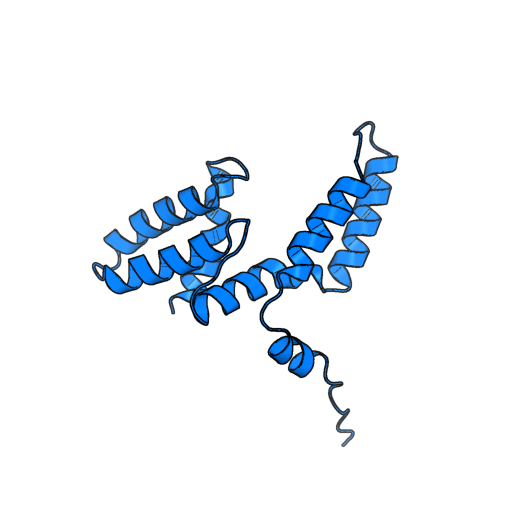N 1
ATOM 962 C CA . LEU A 1 117 ? -3.538 -15.100 -4.465 1.00 55.81 117 LEU A CA 1
ATOM 963 C C . LEU A 1 117 ? -3.540 -15.738 -5.867 1.00 55.81 117 LEU A C 1
ATOM 965 O O . LEU A 1 117 ? -4.387 -15.466 -6.725 1.00 55.81 117 LEU A O 1
ATOM 969 N N . LYS A 1 118 ? -2.632 -16.702 -6.079 1.00 59.28 118 LYS A N 1
ATOM 970 C CA . LYS A 1 118 ? -2.604 -17.574 -7.279 1.00 59.28 118 LYS A CA 1
ATOM 971 C C . LYS A 1 118 ? -3.978 -18.191 -7.649 1.00 59.28 118 LYS A C 1
ATOM 973 O O . LYS A 1 118 ? -4.271 -18.264 -8.846 1.00 59.28 118 LYS A O 1
ATOM 978 N N . PRO A 1 119 ? -4.852 -18.611 -6.701 1.00 50.00 119 PRO A N 1
ATOM 979 C CA . PRO A 1 119 ? -6.136 -19.244 -7.034 1.00 50.00 119 PRO A CA 1
ATOM 980 C C . PRO A 1 119 ? -7.213 -18.285 -7.571 1.00 50.00 119 PRO A C 1
ATOM 982 O O . PRO A 1 119 ? -7.939 -18.649 -8.496 1.00 50.00 119 PRO A O 1
ATOM 985 N N . ILE A 1 120 ? -7.320 -17.058 -7.040 1.00 49.97 120 ILE A N 1
ATOM 986 C CA . ILE A 1 120 ? -8.344 -16.084 -7.474 1.00 49.97 120 ILE A CA 1
ATOM 987 C C . ILE A 1 120 ? -8.066 -15.626 -8.912 1.00 49.97 120 ILE A C 1
ATOM 989 O O . ILE A 1 120 ? -8.984 -15.481 -9.722 1.00 49.97 120 ILE A O 1
ATOM 993 N N . PHE A 1 121 ? -6.788 -15.481 -9.269 1.00 49.38 121 PHE A N 1
ATOM 994 C CA . PHE A 1 121 ? -6.373 -15.164 -10.632 1.00 49.38 121 PHE A CA 1
ATOM 995 C C . PHE A 1 121 ? -6.627 -16.325 -11.617 1.00 49.38 121 PHE A C 1
ATOM 997 O O . PHE A 1 121 ? -7.139 -16.093 -12.714 1.00 49.38 121 PHE A O 1
ATOM 1004 N N . LEU A 1 122 ? -6.380 -17.581 -11.212 1.00 43.94 122 LEU A N 1
ATOM 1005 C CA . LEU A 1 122 ? -6.727 -18.781 -11.997 1.00 43.94 122 LEU A CA 1
ATOM 1006 C C . LEU A 1 122 ? -8.237 -18.889 -12.275 1.00 43.94 122 LEU A C 1
ATOM 1008 O O . LEU A 1 122 ? -8.639 -19.248 -13.384 1.00 43.94 122 LEU A O 1
ATOM 1012 N N . MET A 1 123 ? -9.085 -18.515 -11.313 1.00 46.50 123 MET A N 1
ATOM 1013 C CA . MET A 1 123 ? -10.537 -18.446 -11.524 1.00 46.50 123 MET A CA 1
ATOM 1014 C C . MET A 1 123 ? -10.938 -17.413 -12.587 1.00 46.50 123 MET A C 1
ATOM 1016 O O . MET A 1 123 ? -11.923 -17.617 -13.293 1.00 46.50 123 MET A O 1
ATOM 1020 N N . ARG A 1 124 ? -10.177 -16.322 -12.743 1.00 49.19 124 ARG A N 1
ATOM 1021 C CA . ARG A 1 124 ? -10.489 -15.236 -13.689 1.00 49.19 124 ARG A CA 1
ATOM 1022 C C . ARG A 1 124 ? -9.886 -15.441 -15.084 1.00 49.19 124 ARG A C 1
ATOM 1024 O O . ARG A 1 124 ? -10.458 -14.951 -16.054 1.00 49.19 124 ARG A O 1
ATOM 1031 N N . LEU A 1 125 ? -8.785 -16.191 -15.185 1.00 41.72 125 LEU A N 1
ATOM 1032 C CA . LEU A 1 125 ? -8.208 -16.674 -16.450 1.00 41.72 125 LEU A CA 1
ATOM 1033 C C . LEU A 1 125 ? -8.832 -17.980 -16.953 1.00 41.72 125 LEU A C 1
ATOM 1035 O O . LEU A 1 125 ? -8.544 -18.405 -18.072 1.00 41.72 125 LEU A O 1
ATOM 1039 N N . SER A 1 126 ? -9.695 -18.615 -16.157 1.00 30.64 126 SER A N 1
ATOM 1040 C CA . SER A 1 126 ? -10.542 -19.695 -16.655 1.00 30.64 126 SER A CA 1
ATOM 1041 C C . SER A 1 126 ? -11.320 -19.150 -17.859 1.00 30.64 126 SER A C 1
ATOM 1043 O O . SER A 1 126 ? -12.012 -18.139 -17.706 1.00 30.64 126 SER A O 1
ATOM 1045 N N . PRO A 1 127 ? -11.198 -19.745 -19.062 1.00 36.53 127 PRO A N 1
ATOM 1046 C CA . PRO A 1 127 ? -11.859 -19.218 -20.244 1.00 36.53 127 PRO A CA 1
ATOM 1047 C C . PRO A 1 127 ? -13.350 -19.095 -19.942 1.00 36.53 127 PRO A C 1
ATOM 1049 O O . PRO A 1 127 ? -13.987 -20.075 -19.541 1.00 36.53 127 PRO A O 1
ATOM 1052 N N . LYS A 1 128 ? -13.908 -17.888 -20.112 1.00 46.12 128 LYS A N 1
ATOM 1053 C CA . LYS A 1 128 ? -15.360 -17.704 -20.130 1.00 46.12 128 LYS A CA 1
ATOM 1054 C C . LYS A 1 128 ? -15.879 -18.657 -21.200 1.00 46.12 128 LYS A C 1
ATOM 1056 O O . LYS A 1 128 ? -15.668 -18.406 -22.384 1.00 46.12 128 LYS A O 1
ATOM 1061 N N . LYS A 1 129 ? -16.493 -19.773 -20.795 1.00 39.12 129 LYS A N 1
ATOM 1062 C CA . LYS A 1 129 ? -17.191 -20.655 -21.730 1.00 39.12 129 LYS A CA 1
ATOM 1063 C C . LYS A 1 129 ? -18.171 -19.765 -22.481 1.00 39.12 129 LYS A C 1
ATOM 1065 O O . LYS A 1 129 ? -19.057 -19.179 -21.864 1.00 39.12 129 LYS A O 1
ATOM 1070 N N . SER A 1 130 ? -17.958 -19.611 -23.782 1.00 37.84 130 SER A N 1
ATOM 1071 C CA . SER A 1 130 ? -18.889 -18.943 -24.674 1.00 37.84 130 SER A CA 1
ATOM 1072 C C . SER A 1 130 ? -20.200 -19.723 -24.629 1.00 37.84 130 SER A C 1
ATOM 1074 O O . SER A 1 130 ? -20.333 -20.765 -25.266 1.00 37.84 130 SER A O 1
ATOM 1076 N N . THR A 1 131 ? -21.155 -19.268 -23.827 1.00 39.94 131 THR A N 1
ATOM 1077 C CA . THR A 1 131 ? -22.548 -19.686 -23.954 1.00 39.94 131 THR A CA 1
ATOM 1078 C C . THR A 1 131 ? -23.088 -19.032 -25.216 1.00 39.94 131 THR A C 1
ATOM 1080 O O . THR A 1 131 ? -23.552 -17.894 -25.184 1.00 39.94 131 THR A O 1
ATOM 1083 N N . SER A 1 132 ? -22.945 -19.731 -26.339 1.00 39.09 132 SER A N 1
ATOM 1084 C CA . SER A 1 132 ? -23.768 -19.517 -27.523 1.00 39.09 132 SER A CA 1
ATOM 1085 C C . SER A 1 132 ? -25.194 -19.948 -27.177 1.00 39.09 132 SER A C 1
ATOM 1087 O O . SER A 1 132 ? -25.423 -21.135 -26.928 1.00 39.09 132 SER A O 1
ATOM 1089 N N . PHE A 1 133 ? -26.104 -18.980 -27.107 1.00 40.47 133 PHE A N 1
ATOM 1090 C CA . PHE A 1 133 ? -27.532 -19.214 -27.308 1.00 40.47 133 PHE A CA 1
ATOM 1091 C C . PHE A 1 133 ? -27.844 -19.135 -28.801 1.00 40.47 133 PHE A C 1
ATOM 1093 O O . PHE A 1 133 ? -27.166 -18.333 -29.486 1.00 40.47 133 PHE A O 1
#

Foldseek 3Di:
DLLVLLLVQLQVQVVPDDPQCSLVSSLVVSCVVCVVVDVPPVSSVSSNLLSVQCHPPHDRDDPSNLVNLLVVLVVLPDPVVVVVVVVVVVVVVVDPDDDDPVVVVVVSVSSVVPNDCPPVVVVVPPPPPPPDD

Organism: NCBI:txid1703345

Sequence (133 aa):
MEIFIAAWFHDTGYLFAGRYEHEQKGVEIMRELLIKLTRDSELIDEIEDCIMATKMPRNPKNILEEIICDADTYHLGTEHFIITTKQFMEETKLSSVSFDKELFDKQTLNMHCERLLKPIFLMRLSPKKSTSF

pLDDT: mean 81.37, std 16.38, range [30.64, 96.81]